Protein AF-A0A9P1GK82-F1 (afdb_monomer_lite)

Sequence (71 aa):
MPKQEVGSTKWLGNKMKAKGLQKLRWYCQMCQKQCRDENGFKCHRMSDGHQRQMQLFVQDPNRFMDEFSQA

Radius of gyration: 15.94 Å; chains: 1; bounding box: 28×26×42 Å

Foldseek 3Di:
DDDDDPPDPVNVVVVVLVPPPQDCPQADPLVRDRASDPVRSVVVCVDPVNVVSVVVCVVPVVVVVVVVVVD

InterPro domains:
  IPR036236 Zinc finger C2H2 superfamily [SSF57667] (26-67)
  IPR037321 KIN17-like protein [PTHR12805] (1-70)
  IPR056767 KIN17, C2H2-type zinc finger domain [PF25095] (24-53)

Secondary structure (DSSP, 8-state):
-PPPPTT-HHHHHHHHHHHS---GGGEETTTTEE-SSHHHHHHHHTSHHHHHHHHHHHH-HHHHHHHHH--

Structure (mmCIF, N/CA/C/O backbone):
data_AF-A0A9P1GK82-F1
#
_entry.id   AF-A0A9P1GK82-F1
#
loop_
_atom_site.group_PDB
_atom_site.id
_atom_site.type_symbol
_atom_site.label_atom_id
_atom_site.label_alt_id
_atom_site.label_comp_id
_atom_site.label_asym_id
_atom_site.label_entity_id
_atom_site.label_seq_id
_atom_site.pdbx_PDB_ins_code
_atom_site.Cartn_x
_atom_site.Cartn_y
_atom_site.Cartn_z
_atom_site.occupancy
_atom_site.B_iso_or_equiv
_atom_site.auth_seq_id
_atom_site.auth_comp_id
_atom_site.auth_asym_id
_atom_site.auth_atom_id
_atom_site.pdbx_PDB_model_num
ATOM 1 N N . MET A 1 1 ? 6.936 4.726 -19.464 1.00 59.22 1 MET A N 1
ATOM 2 C CA . MET A 1 1 ? 7.799 3.833 -20.275 1.00 59.22 1 MET A CA 1
ATOM 3 C C . MET A 1 1 ? 7.066 3.488 -21.566 1.00 59.22 1 MET A C 1
ATOM 5 O O . MET A 1 1 ? 5.899 3.123 -21.464 1.00 59.22 1 MET A O 1
ATOM 9 N N . PRO A 1 2 ? 7.692 3.605 -22.748 1.00 74.88 2 PRO A N 1
ATOM 10 C CA . PRO A 1 2 ? 7.053 3.266 -24.019 1.00 74.88 2 PRO A CA 1
ATOM 11 C C . PRO A 1 2 ? 6.718 1.769 -24.099 1.00 74.88 2 PRO A C 1
ATOM 13 O O . PRO A 1 2 ? 7.506 0.910 -23.678 1.00 74.88 2 PRO A O 1
ATOM 16 N N . LYS A 1 3 ? 5.523 1.463 -24.616 1.00 73.81 3 LYS A N 1
ATOM 17 C CA . LYS A 1 3 ? 5.029 0.091 -24.788 1.00 73.81 3 LYS A CA 1
ATOM 18 C C . LYS A 1 3 ? 5.943 -0.627 -25.786 1.00 73.81 3 LYS A C 1
ATOM 20 O O . LYS A 1 3 ? 6.233 -0.094 -26.845 1.00 73.81 3 LYS A O 1
ATOM 25 N N . GLN A 1 4 ? 6.462 -1.790 -25.401 1.00 86.31 4 GLN A N 1
ATOM 26 C CA . GLN A 1 4 ? 7.390 -2.555 -26.241 1.00 86.31 4 GLN A CA 1
ATOM 27 C C . GLN A 1 4 ? 6.620 -3.287 -27.343 1.00 86.31 4 GLN A C 1
ATOM 29 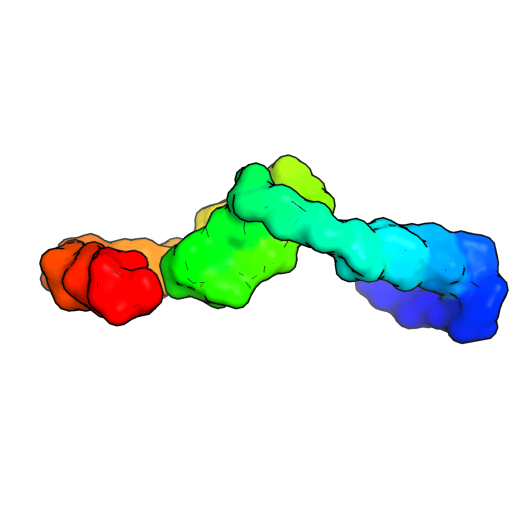O O . GLN A 1 4 ? 5.507 -3.755 -27.080 1.00 86.31 4 GLN A O 1
ATOM 34 N N . GLU A 1 5 ? 7.223 -3.417 -28.527 1.00 91.31 5 GLU A N 1
ATOM 35 C CA . GLU A 1 5 ? 6.651 -4.175 -29.645 1.00 91.31 5 GLU A CA 1
ATOM 36 C C . GLU A 1 5 ? 6.301 -5.607 -29.242 1.00 91.31 5 GLU A C 1
ATOM 38 O O . GLU A 1 5 ? 7.059 -6.294 -28.547 1.00 91.31 5 GLU A O 1
ATOM 43 N N . VAL A 1 6 ? 5.122 -6.048 -29.679 1.00 89.81 6 VAL A N 1
ATOM 44 C CA . VAL A 1 6 ? 4.624 -7.401 -29.435 1.00 89.81 6 VAL A CA 1
ATOM 45 C C . VAL A 1 6 ? 5.583 -8.400 -30.080 1.00 89.81 6 VAL A C 1
ATOM 47 O O . VAL A 1 6 ? 5.928 -8.263 -31.245 1.00 89.81 6 VAL A O 1
ATOM 50 N N . GLY A 1 7 ? 6.033 -9.394 -29.312 1.00 88.9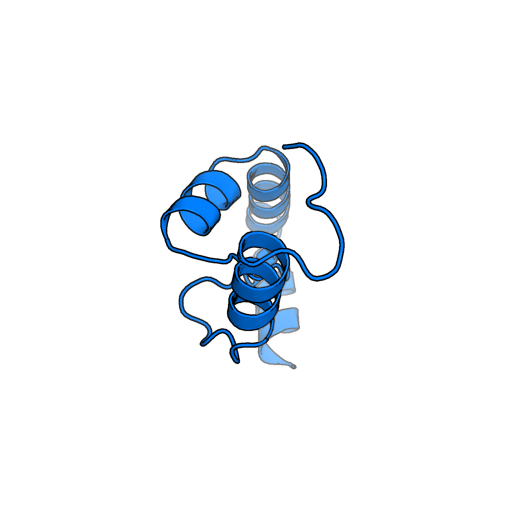4 7 GLY A N 1
ATOM 51 C CA . GLY A 1 7 ? 6.985 -10.407 -29.787 1.00 88.94 7 GLY A CA 1
ATOM 52 C C . GLY A 1 7 ? 8.464 -10.076 -29.555 1.00 88.94 7 GLY A C 1
ATOM 53 O O . GLY A 1 7 ? 9.288 -10.984 -29.607 1.00 88.94 7 GLY A O 1
ATOM 54 N N . SER A 1 8 ? 8.817 -8.835 -29.195 1.00 93.06 8 SER A N 1
ATOM 55 C CA . SER A 1 8 ? 10.190 -8.496 -28.789 1.00 93.06 8 SER A CA 1
ATOM 56 C C . SER A 1 8 ? 10.641 -9.324 -27.574 1.00 93.06 8 SER A C 1
ATOM 58 O O . SER A 1 8 ? 9.837 -9.647 -26.693 1.00 93.06 8 SER A O 1
ATOM 60 N N . THR A 1 9 ? 11.944 -9.600 -27.460 1.00 91.50 9 THR A N 1
ATOM 61 C CA . THR A 1 9 ? 12.547 -10.302 -26.309 1.00 91.50 9 THR A CA 1
ATOM 62 C C . THR A 1 9 ? 12.158 -9.662 -24.975 1.00 91.50 9 THR A C 1
ATOM 64 O O . THR A 1 9 ? 11.814 -10.353 -24.013 1.00 91.50 9 THR A O 1
ATOM 67 N N . LYS A 1 10 ? 12.107 -8.326 -24.923 1.00 85.38 10 LYS A N 1
ATOM 68 C CA . LYS A 1 10 ? 11.683 -7.574 -23.735 1.00 85.38 10 LYS A CA 1
ATOM 69 C C . LYS A 1 10 ? 10.176 -7.667 -23.482 1.00 85.38 10 LYS A C 1
ATOM 71 O O . LYS A 1 10 ? 9.758 -7.716 -22.324 1.00 85.38 10 LYS A O 1
ATOM 76 N N . TRP A 1 11 ? 9.355 -7.734 -24.531 1.00 90.56 11 TRP A N 1
ATOM 77 C CA . TRP A 1 11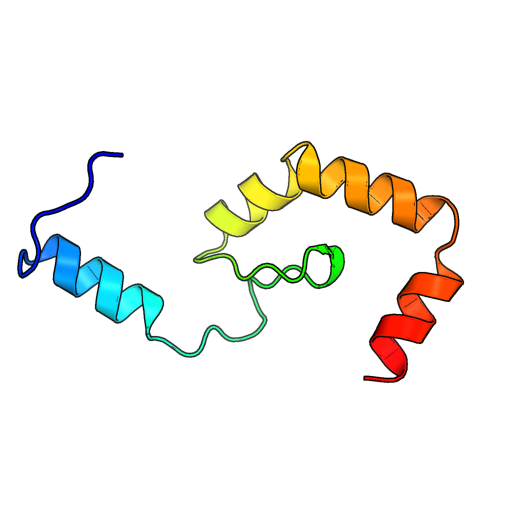 ? 7.913 -7.969 -24.401 1.00 90.56 11 TRP A CA 1
ATOM 78 C C . TRP A 1 11 ? 7.629 -9.367 -23.843 1.00 90.56 11 TRP A C 1
ATOM 80 O O . TRP A 1 11 ? 6.877 -9.495 -22.872 1.00 90.56 11 TRP A O 1
ATOM 90 N N . LEU A 1 12 ? 8.299 -10.393 -24.380 1.00 88.62 12 LEU A N 1
ATOM 91 C CA . LEU A 1 12 ? 8.218 -11.767 -23.884 1.00 88.62 12 LEU A CA 1
ATOM 92 C C . LEU A 1 12 ? 8.698 -11.856 -22.433 1.00 88.62 12 LEU A C 1
ATOM 94 O O . LEU A 1 12 ? 8.005 -12.430 -21.595 1.00 88.62 12 LEU A O 1
ATOM 98 N N . GLY A 1 13 ? 9.829 -11.222 -22.113 1.00 84.62 13 GLY A N 1
ATOM 99 C CA . GLY A 1 13 ? 10.360 -11.148 -20.753 1.00 84.62 13 GLY A CA 1
ATOM 100 C C . GLY A 1 13 ? 9.369 -10.526 -19.766 1.00 84.62 13 GLY A C 1
ATOM 101 O O . GLY A 1 13 ? 9.143 -11.078 -18.691 1.00 84.62 13 GLY A O 1
ATOM 102 N N . ASN A 1 14 ? 8.712 -9.425 -20.139 1.00 81.56 14 ASN A N 1
ATOM 103 C CA . ASN A 1 14 ? 7.688 -8.783 -19.309 1.00 81.56 14 ASN A CA 1
ATOM 104 C C . ASN A 1 14 ? 6.429 -9.653 -19.148 1.00 81.56 14 ASN A C 1
ATOM 106 O O . ASN A 1 14 ? 5.874 -9.722 -18.049 1.00 81.56 14 ASN A O 1
ATOM 110 N N . LYS A 1 15 ? 5.996 -10.351 -20.206 1.00 83.50 15 LYS A N 1
ATOM 111 C CA . LYS A 1 15 ? 4.870 -11.302 -20.165 1.00 83.50 15 LYS A CA 1
ATOM 112 C C . LYS A 1 15 ? 5.172 -12.510 -19.280 1.00 83.50 15 LYS A C 1
ATOM 114 O O . LYS A 1 15 ? 4.338 -12.858 -18.453 1.00 83.50 15 LYS A O 1
ATOM 119 N N . MET A 1 16 ? 6.342 -13.130 -19.427 1.00 80.44 16 MET A N 1
ATOM 120 C CA . MET A 1 16 ? 6.768 -14.272 -18.607 1.00 80.44 16 MET A CA 1
ATOM 121 C C . MET A 1 16 ? 6.868 -13.887 -17.142 1.00 80.44 16 MET A C 1
ATOM 123 O O . MET A 1 16 ? 6.355 -14.591 -16.277 1.00 80.44 16 MET A O 1
ATOM 127 N N . LYS A 1 17 ? 7.440 -12.709 -16.885 1.00 73.06 17 LYS A N 1
ATOM 128 C CA . LYS A 1 17 ? 7.407 -12.091 -15.574 1.00 73.06 17 LYS A CA 1
ATOM 129 C C . LYS A 1 17 ? 5.952 -12.036 -15.079 1.00 73.06 17 LYS A C 1
ATOM 131 O O . LYS A 1 17 ? 5.637 -12.698 -14.088 1.00 73.06 17 LYS A O 1
ATOM 136 N N . ALA A 1 18 ? 5.058 -11.326 -15.766 1.00 71.44 18 ALA A N 1
ATOM 137 C CA . ALA A 1 18 ? 3.665 -11.135 -15.344 1.00 71.44 18 ALA A CA 1
ATOM 138 C C . ALA A 1 18 ? 2.863 -12.437 -15.123 1.00 71.44 18 ALA A C 1
ATOM 140 O O . ALA A 1 18 ? 1.972 -12.439 -14.280 1.00 71.44 18 ALA A O 1
ATOM 141 N N . LYS A 1 19 ? 3.186 -13.520 -15.846 1.00 70.62 19 LYS A N 1
ATOM 142 C CA . LYS A 1 19 ? 2.508 -14.828 -15.773 1.00 70.62 19 LYS A CA 1
ATOM 143 C C . LYS A 1 19 ? 2.860 -15.680 -14.545 1.00 70.62 19 LYS A C 1
ATOM 145 O O . LYS A 1 19 ? 2.152 -16.645 -14.285 1.00 70.62 19 LYS A O 1
ATOM 150 N N . GLY A 1 20 ? 3.934 -15.380 -13.812 1.00 62.78 20 GLY A N 1
ATOM 151 C CA . GLY A 1 20 ? 4.255 -16.132 -12.594 1.00 62.78 20 GLY A CA 1
ATOM 152 C C . GLY A 1 20 ? 3.182 -15.928 -11.522 1.00 62.78 20 GLY A C 1
ATOM 153 O O . GLY A 1 20 ? 2.797 -14.784 -11.285 1.00 62.78 20 GLY A O 1
ATOM 154 N N . LEU A 1 21 ? 2.727 -17.010 -10.873 1.00 56.72 21 LEU A N 1
ATOM 155 C CA . LEU A 1 21 ? 1.862 -16.950 -9.689 1.00 56.72 21 LEU A CA 1
ATOM 156 C C . LEU A 1 21 ? 2.582 -16.091 -8.643 1.00 56.72 21 LEU A C 1
ATOM 158 O O . LEU A 1 21 ? 3.592 -16.506 -8.067 1.00 56.72 21 LEU A O 1
ATOM 162 N N . GLN A 1 22 ? 2.148 -14.845 -8.476 1.00 58.44 22 GLN A N 1
ATOM 163 C CA . GLN A 1 22 ? 2.825 -13.930 -7.572 1.00 58.44 22 GLN A CA 1
ATOM 164 C C . GLN A 1 22 ? 2.456 -14.374 -6.160 1.00 58.44 22 GLN A C 1
ATOM 166 O O . GLN A 1 22 ? 1.359 -14.114 -5.681 1.00 58.44 22 GLN A O 1
ATOM 171 N N . LYS A 1 23 ? 3.358 -15.131 -5.520 1.00 61.97 23 LYS A N 1
ATOM 172 C CA . LYS A 1 23 ? 3.276 -15.444 -4.090 1.00 61.97 23 LYS A CA 1
ATOM 173 C C . LYS A 1 23 ? 2.989 -14.131 -3.352 1.00 61.97 23 LYS A C 1
ATOM 175 O O . LYS A 1 23 ? 3.587 -13.111 -3.701 1.00 61.97 23 LYS A O 1
ATOM 180 N N . LEU A 1 24 ? 2.130 -14.174 -2.333 1.00 69.75 24 LEU A N 1
ATOM 181 C CA . LEU A 1 24 ? 1.610 -13.027 -1.562 1.00 69.75 24 LEU A CA 1
ATOM 182 C C . LEU A 1 24 ? 2.664 -12.025 -1.044 1.00 69.75 24 LEU A C 1
ATOM 184 O O . LEU A 1 24 ? 2.307 -10.952 -0.575 1.00 69.75 24 LEU A O 1
ATOM 188 N N . ARG A 1 25 ? 3.962 -12.334 -1.158 1.00 85.38 25 ARG A N 1
ATOM 189 C CA . ARG A 1 25 ? 5.100 -11.519 -0.721 1.00 85.38 25 ARG A CA 1
ATOM 190 C C . ARG A 1 25 ? 4.976 -10.033 -1.079 1.00 85.38 25 ARG A C 1
ATOM 192 O O . ARG A 1 25 ? 5.324 -9.202 -0.253 1.00 85.38 25 ARG A O 1
ATOM 199 N N . TRP A 1 26 ? 4.499 -9.703 -2.281 1.00 89.75 26 TRP A N 1
ATOM 200 C CA . TRP A 1 26 ? 4.408 -8.319 -2.776 1.00 89.75 26 TRP A CA 1
ATOM 201 C C . TRP A 1 26 ? 2.972 -7.873 -3.073 1.00 89.75 26 TRP A C 1
ATOM 203 O O . TRP A 1 26 ? 2.743 -7.052 -3.961 1.00 89.75 26 TRP A O 1
ATOM 213 N N . TYR A 1 27 ? 1.995 -8.433 -2.367 1.00 89.88 27 TYR A N 1
ATOM 214 C CA . TYR A 1 27 ? 0.590 -8.070 -2.512 1.00 89.88 27 TYR A CA 1
ATOM 215 C C . TYR A 1 27 ? 0.171 -7.064 -1.435 1.00 89.88 27 TYR A C 1
ATOM 217 O O . TYR A 1 27 ? 0.488 -7.232 -0.260 1.00 89.88 27 TYR A O 1
ATOM 225 N N . CYS A 1 28 ? -0.540 -6.004 -1.820 1.00 93.12 28 CYS A N 1
ATOM 226 C CA . CYS A 1 28 ? -1.175 -5.098 -0.868 1.00 93.12 28 CYS A CA 1
ATOM 227 C C . CYS A 1 28 ? -2.630 -5.509 -0.672 1.00 93.12 28 CYS A C 1
ATOM 229 O O . CYS A 1 28 ? -3.431 -5.330 -1.588 1.00 93.12 28 CYS A O 1
ATOM 231 N N . GLN A 1 29 ? -2.963 -5.987 0.528 1.00 90.00 29 GLN A N 1
ATOM 232 C CA . GLN A 1 29 ? -4.329 -6.367 0.889 1.00 90.00 29 GLN A CA 1
ATOM 233 C C . GLN A 1 29 ? -5.279 -5.161 0.849 1.00 90.00 29 GLN A C 1
ATOM 235 O O . GLN A 1 29 ? -6.302 -5.210 0.177 1.00 90.00 29 GLN A O 1
ATOM 240 N N . MET A 1 30 ? -4.881 -4.041 1.467 1.00 92.06 30 MET A N 1
ATOM 241 C CA . MET A 1 30 ? -5.696 -2.819 1.543 1.00 92.06 30 MET A CA 1
ATOM 242 C C . MET A 1 30 ? -6.082 -2.253 0.174 1.00 92.06 30 MET A C 1
ATOM 244 O O . MET A 1 30 ? -7.189 -1.760 -0.003 1.00 92.06 30 MET A O 1
ATOM 248 N N . CYS A 1 31 ? -5.171 -2.310 -0.798 1.00 93.06 31 CYS A N 1
ATOM 249 C CA . CYS A 1 31 ? -5.410 -1.805 -2.151 1.00 93.06 31 CYS A CA 1
ATOM 250 C C . CYS A 1 31 ? -5.774 -2.913 -3.149 1.00 93.06 31 CYS A C 1
ATOM 252 O O . CYS A 1 31 ? -5.866 -2.628 -4.342 1.00 93.06 31 CYS A O 1
ATOM 254 N N . GLN A 1 32 ? -5.881 -4.163 -2.686 1.00 90.31 32 GLN A N 1
ATOM 255 C CA . GLN A 1 32 ? -6.045 -5.371 -3.501 1.00 90.31 32 GLN A CA 1
ATOM 256 C C . GLN A 1 32 ? -5.127 -5.393 -4.736 1.00 90.31 32 GLN A C 1
ATOM 258 O O . GLN A 1 32 ? -5.525 -5.705 -5.861 1.00 90.31 32 GLN A O 1
ATOM 263 N N . LYS A 1 33 ? -3.869 -4.982 -4.534 1.00 89.81 33 LYS A N 1
ATOM 264 C CA . LYS A 1 33 ? -2.927 -4.697 -5.620 1.00 89.81 33 LYS A CA 1
ATOM 265 C C . LYS A 1 33 ? -1.696 -5.575 -5.529 1.00 89.81 33 LYS A C 1
ATOM 267 O O . LYS A 1 33 ? -0.885 -5.460 -4.611 1.00 89.81 33 LYS A O 1
ATOM 272 N N . GLN A 1 34 ? -1.486 -6.360 -6.576 1.00 88.81 34 GLN A N 1
ATOM 273 C CA . GLN A 1 34 ? -0.267 -7.128 -6.752 1.00 88.81 34 GLN A CA 1
ATOM 274 C C . GLN A 1 34 ? 0.877 -6.248 -7.281 1.00 88.81 34 GLN A C 1
ATOM 276 O O . GLN A 1 34 ? 0.780 -5.649 -8.356 1.00 88.81 34 GLN A O 1
ATOM 281 N N . CYS A 1 35 ? 1.988 -6.201 -6.544 1.00 89.81 35 CYS A N 1
ATOM 282 C CA . CYS A 1 35 ? 3.228 -5.561 -6.974 1.00 89.81 35 CYS A CA 1
ATOM 283 C C . CYS A 1 35 ? 4.229 -6.601 -7.485 1.00 89.81 35 CYS A C 1
ATOM 285 O O . CYS A 1 35 ? 4.270 -7.741 -7.031 1.00 89.81 35 CYS A O 1
ATOM 287 N N . ARG A 1 36 ? 5.033 -6.189 -8.466 1.00 83.88 36 ARG A N 1
ATOM 288 C CA . ARG A 1 36 ? 5.922 -7.064 -9.238 1.00 83.88 36 ARG A CA 1
ATOM 289 C C . ARG A 1 36 ? 7.110 -7.594 -8.433 1.00 83.88 36 ARG A C 1
ATOM 291 O O . ARG A 1 36 ? 7.540 -8.729 -8.628 1.00 83.88 36 ARG A O 1
ATOM 298 N N . ASP A 1 37 ? 7.664 -6.726 -7.602 1.00 85.56 37 ASP A N 1
ATOM 299 C CA . ASP A 1 37 ? 8.901 -6.900 -6.859 1.00 85.56 37 ASP A CA 1
ATOM 300 C C . ASP A 1 37 ? 8.881 -5.999 -5.616 1.00 85.56 37 ASP A C 1
ATOM 302 O O . ASP A 1 37 ? 7.939 -5.231 -5.387 1.00 85.56 37 ASP A O 1
ATOM 306 N N . GLU A 1 38 ? 9.934 -6.111 -4.811 1.00 90.12 38 GLU A N 1
ATOM 307 C CA . GLU A 1 38 ? 10.104 -5.359 -3.570 1.00 90.12 38 GLU A CA 1
ATOM 308 C C . GLU A 1 38 ? 10.082 -3.844 -3.792 1.00 90.12 38 GLU A C 1
ATOM 310 O O . GLU A 1 38 ? 9.410 -3.113 -3.063 1.00 90.12 38 GLU A O 1
ATOM 315 N N . ASN A 1 39 ? 10.768 -3.364 -4.834 1.00 92.06 39 ASN A N 1
ATOM 316 C CA . ASN A 1 39 ? 10.829 -1.939 -5.136 1.00 92.06 39 ASN A CA 1
ATOM 317 C C . ASN A 1 39 ? 9.454 -1.402 -5.556 1.00 92.06 39 ASN A C 1
ATOM 319 O O . ASN A 1 39 ? 9.016 -0.362 -5.069 1.00 92.06 39 ASN A O 1
ATOM 323 N N . GLY A 1 40 ? 8.730 -2.138 -6.400 1.00 92.81 40 GLY A N 1
ATOM 324 C CA . GLY A 1 40 ? 7.366 -1.805 -6.792 1.00 92.81 40 GLY A CA 1
ATOM 325 C C . GLY A 1 40 ? 6.417 -1.743 -5.595 1.00 92.81 40 GLY A C 1
ATOM 326 O O . GLY A 1 40 ? 5.592 -0.831 -5.520 1.00 92.81 40 GLY A O 1
ATOM 327 N N . PHE A 1 41 ? 6.566 -2.656 -4.631 1.00 94.06 41 PHE A N 1
ATOM 328 C CA . PHE A 1 41 ? 5.783 -2.635 -3.396 1.00 94.06 41 PHE A CA 1
ATOM 329 C C . PHE A 1 41 ? 6.150 -1.446 -2.493 1.00 94.06 41 PHE A C 1
ATOM 331 O O . PHE A 1 41 ? 5.262 -0.780 -1.957 1.00 94.06 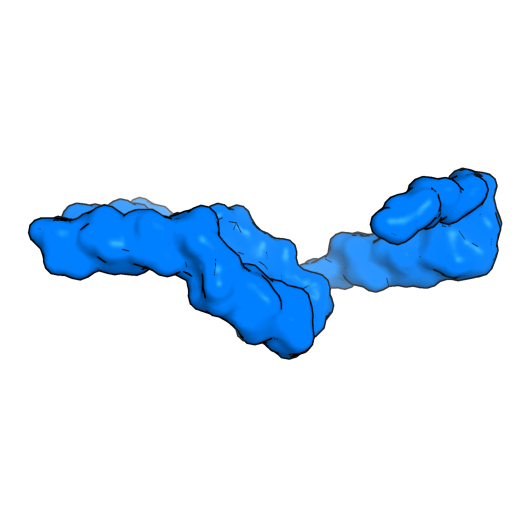41 PHE A O 1
ATOM 338 N N . LYS A 1 42 ? 7.442 -1.113 -2.381 1.00 96.19 42 LYS A N 1
ATOM 339 C CA . LYS A 1 42 ? 7.919 0.076 -1.657 1.00 96.19 42 LYS A CA 1
ATOM 340 C C . LYS A 1 42 ? 7.358 1.365 -2.261 1.00 96.19 42 LYS A C 1
ATOM 342 O O . LYS A 1 42 ? 6.768 2.163 -1.540 1.00 96.19 42 LYS A O 1
ATOM 347 N N . CYS A 1 43 ? 7.478 1.550 -3.576 1.00 97.38 43 CYS A N 1
ATOM 348 C CA . CYS A 1 43 ? 6.912 2.711 -4.268 1.00 97.38 43 CYS A CA 1
ATOM 349 C C . CYS A 1 43 ? 5.386 2.774 -4.125 1.00 97.38 43 CYS A C 1
ATOM 351 O O . CYS A 1 43 ? 4.831 3.852 -3.938 1.00 97.38 43 CYS A O 1
ATOM 353 N N . HIS A 1 44 ? 4.702 1.628 -4.174 1.00 97.06 44 HIS A N 1
ATOM 354 C CA . HIS A 1 44 ? 3.261 1.569 -3.955 1.00 97.06 44 HIS A CA 1
ATOM 355 C C . HIS A 1 44 ? 2.867 2.058 -2.555 1.00 97.06 44 HIS A C 1
ATOM 357 O O . HIS A 1 44 ? 1.990 2.913 -2.452 1.00 97.06 44 HIS A O 1
ATOM 363 N N . ARG A 1 45 ? 3.538 1.584 -1.501 1.00 96.62 45 ARG A N 1
ATOM 364 C CA . ARG A 1 45 ? 3.284 2.023 -0.118 1.00 96.62 45 ARG A CA 1
ATOM 365 C C . ARG A 1 45 ? 3.518 3.521 0.086 1.00 96.62 45 ARG A C 1
ATOM 367 O O . ARG A 1 45 ? 2.855 4.137 0.906 1.00 96.62 45 ARG A O 1
ATOM 374 N N . MET A 1 46 ? 4.438 4.117 -0.666 1.00 97.00 46 MET A N 1
ATOM 375 C CA . MET A 1 46 ? 4.727 5.555 -0.601 1.00 97.00 46 MET A CA 1
ATOM 376 C C . MET A 1 46 ? 3.747 6.414 -1.417 1.00 97.00 46 MET A C 1
ATOM 378 O O . MET A 1 46 ? 3.796 7.632 -1.322 1.00 97.00 46 MET A O 1
ATOM 382 N N . SER A 1 47 ? 2.886 5.812 -2.245 1.00 97.75 47 SER A N 1
ATOM 383 C CA . SER A 1 47 ? 1.983 6.560 -3.128 1.00 97.75 47 SER A CA 1
ATOM 384 C C . SER A 1 47 ? 0.763 7.125 -2.395 1.00 97.75 47 SER A C 1
ATOM 386 O O . SER A 1 47 ? 0.198 6.460 -1.525 1.00 97.75 47 SER A O 1
ATOM 388 N N . ASP A 1 48 ? 0.284 8.295 -2.827 1.00 97.12 48 ASP A N 1
ATOM 389 C CA . ASP A 1 48 ? -0.892 8.965 -2.251 1.00 97.12 48 ASP A CA 1
ATOM 390 C C . ASP A 1 48 ? -2.138 8.076 -2.218 1.00 97.12 48 ASP A C 1
ATOM 392 O O . ASP A 1 48 ? -2.899 8.105 -1.257 1.00 97.12 48 ASP A O 1
ATOM 396 N N . GLY A 1 49 ? -2.349 7.256 -3.252 1.00 96.62 49 GLY A N 1
ATOM 397 C CA . GLY A 1 49 ? -3.490 6.339 -3.304 1.00 96.62 49 GLY A CA 1
ATOM 398 C C . GLY A 1 49 ? -3.467 5.313 -2.170 1.00 96.62 49 GLY A C 1
ATOM 399 O O . GLY A 1 49 ? -4.496 5.060 -1.550 1.00 96.62 49 GLY A O 1
ATOM 400 N N . HIS A 1 50 ? -2.289 4.771 -1.850 1.00 97.44 50 HIS A N 1
ATOM 401 C CA . HIS A 1 50 ? -2.134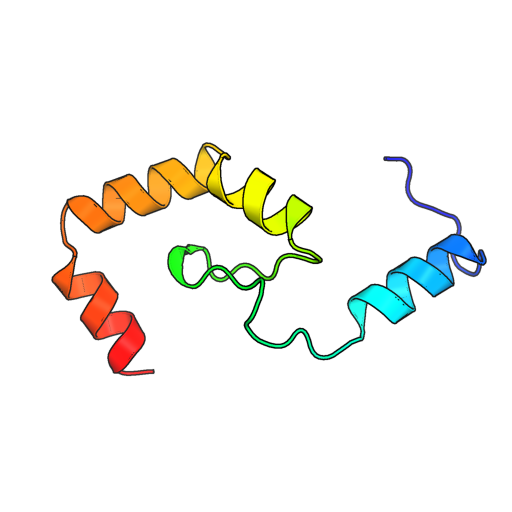 3.878 -0.703 1.00 97.44 50 HIS A CA 1
ATOM 402 C C . HIS A 1 50 ? -2.324 4.630 0.619 1.00 97.44 50 HIS A C 1
ATOM 404 O O . HIS 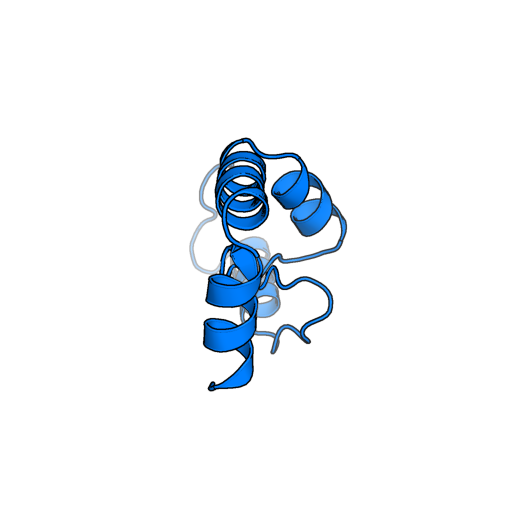A 1 50 ? -3.054 4.162 1.487 1.00 97.44 50 HIS A O 1
ATOM 410 N N . GLN A 1 51 ? -1.718 5.811 0.760 1.00 97.38 51 GLN A N 1
ATOM 411 C CA . GLN A 1 51 ? -1.812 6.611 1.985 1.00 97.38 51 GLN A CA 1
ATOM 412 C C . GLN A 1 51 ? -3.257 7.024 2.302 1.00 97.38 51 GLN A C 1
ATOM 414 O O . GLN A 1 51 ? -3.689 6.906 3.446 1.00 97.38 51 GLN A O 1
ATOM 419 N N . ARG A 1 52 ? -4.049 7.405 1.291 1.00 95.94 52 ARG A N 1
ATOM 420 C CA . ARG A 1 52 ? -5.488 7.683 1.451 1.00 95.94 52 ARG A CA 1
ATOM 421 C C . ARG A 1 52 ? -6.264 6.455 1.927 1.00 95.94 52 ARG A C 1
ATOM 423 O O . ARG A 1 52 ? -7.097 6.573 2.817 1.00 95.94 52 ARG A O 1
ATOM 430 N N . GLN A 1 53 ? -5.963 5.273 1.387 1.00 94.50 53 GLN A N 1
ATOM 431 C CA . GLN A 1 53 ? -6.598 4.031 1.836 1.00 94.50 53 GLN A CA 1
ATOM 432 C C . GLN A 1 53 ? -6.271 3.727 3.307 1.00 94.50 53 GLN A C 1
ATOM 434 O O . GLN A 1 53 ? -7.145 3.301 4.059 1.00 94.50 53 GLN A O 1
ATOM 439 N N . MET A 1 54 ? -5.034 3.994 3.735 1.00 95.75 54 MET A N 1
ATOM 440 C CA . MET A 1 54 ? -4.630 3.843 5.135 1.00 95.75 54 MET A CA 1
ATOM 441 C C . MET A 1 54 ? -5.309 4.865 6.054 1.00 95.75 54 MET A C 1
ATOM 443 O O . MET A 1 54 ? -5.652 4.526 7.181 1.00 95.75 54 MET A O 1
ATOM 447 N N . GLN A 1 55 ? -5.559 6.091 5.585 1.00 95.31 55 GLN A N 1
ATOM 448 C CA . GLN A 1 55 ? -6.327 7.081 6.349 1.00 95.31 55 GLN A CA 1
ATOM 449 C C . GLN A 1 55 ? -7.776 6.632 6.573 1.00 95.31 55 GLN A C 1
ATOM 451 O O . GLN A 1 55 ? -8.286 6.797 7.677 1.00 95.31 55 GLN A O 1
ATOM 456 N N . LEU A 1 56 ? -8.414 6.022 5.567 1.00 92.50 56 LEU A N 1
ATOM 457 C CA . LEU A 1 56 ? -9.748 5.425 5.720 1.00 92.50 56 LEU A CA 1
ATOM 458 C C . LEU A 1 56 ? -9.732 4.260 6.716 1.00 92.50 56 LEU A C 1
ATOM 460 O O . LEU A 1 56 ? -10.618 4.163 7.557 1.00 92.50 56 LEU A O 1
ATOM 464 N N . PHE A 1 57 ? -8.700 3.416 6.666 1.00 92.69 57 PHE A N 1
ATOM 465 C CA . PHE A 1 57 ? -8.534 2.314 7.614 1.00 92.69 57 PHE A CA 1
ATOM 466 C C . PHE A 1 57 ? -8.426 2.791 9.064 1.00 92.69 57 PHE A C 1
ATOM 468 O O . PHE A 1 57 ? -9.067 2.226 9.941 1.00 92.69 57 PHE A O 1
ATOM 475 N N . VAL A 1 58 ? -7.648 3.847 9.324 1.00 93.50 58 VAL A N 1
ATOM 476 C CA . VAL A 1 58 ? -7.465 4.382 10.685 1.00 93.50 58 VAL A CA 1
ATOM 477 C C . VAL A 1 58 ? -8.773 4.918 11.278 1.00 93.50 58 VAL A C 1
ATOM 479 O O . VAL A 1 58 ? -8.929 4.899 12.496 1.00 93.50 58 VAL A O 1
ATOM 482 N N . GLN A 1 59 ? -9.713 5.376 10.446 1.00 93.44 59 GLN A N 1
ATOM 483 C CA . GLN A 1 59 ? -11.010 5.876 10.914 1.00 93.44 59 GLN A CA 1
ATOM 484 C C . GLN A 1 59 ? -11.926 4.758 11.430 1.00 93.44 59 GLN A C 1
ATOM 486 O O . GLN A 1 59 ? -12.689 5.001 12.361 1.00 93.44 59 GLN A O 1
ATOM 491 N N . ASP A 1 60 ? -11.848 3.555 10.854 1.00 90.94 60 ASP A N 1
ATOM 492 C CA . ASP A 1 60 ? -12.667 2.407 11.264 1.00 90.94 60 ASP A CA 1
ATOM 493 C C . ASP A 1 60 ? -11.943 1.064 11.020 1.00 90.94 60 ASP A C 1
ATOM 495 O O . ASP A 1 60 ? -12.240 0.355 10.056 1.00 90.94 60 ASP A O 1
ATOM 499 N N . PRO A 1 61 ? -10.971 0.686 11.871 1.00 89.81 61 PRO A N 1
ATOM 500 C CA . PRO A 1 61 ? -10.141 -0.497 11.638 1.00 89.81 61 PRO A CA 1
ATOM 501 C C . PRO A 1 61 ? -10.914 -1.820 11.681 1.00 89.81 61 PRO A C 1
ATOM 503 O O . PRO A 1 61 ? -10.562 -2.761 10.969 1.00 89.81 61 PRO A O 1
ATOM 506 N N . ASN A 1 62 ? -11.954 -1.897 12.519 1.00 90.25 62 ASN A N 1
ATOM 507 C CA . ASN A 1 62 ? -12.709 -3.129 12.757 1.00 90.25 62 ASN A CA 1
ATOM 508 C C . ASN A 1 62 ? -13.491 -3.534 11.515 1.00 90.25 62 ASN A C 1
ATOM 510 O O . ASN A 1 62 ? -13.400 -4.684 11.094 1.00 90.25 62 ASN A O 1
ATOM 514 N N . ARG A 1 63 ? -14.151 -2.571 10.861 1.00 88.06 63 ARG A N 1
ATOM 515 C CA . ARG A 1 63 ? -14.866 -2.819 9.609 1.00 88.06 63 ARG A CA 1
ATOM 516 C C . ARG A 1 63 ? -13.976 -3.482 8.556 1.00 88.06 63 ARG A C 1
ATOM 518 O O . ARG A 1 63 ? -14.370 -4.477 7.957 1.00 88.06 63 ARG A O 1
ATOM 525 N N . PHE A 1 64 ? -12.776 -2.947 8.329 1.00 85.94 64 PHE A N 1
ATOM 526 C CA . PHE A 1 64 ? -11.865 -3.510 7.329 1.00 85.94 64 PHE A CA 1
ATOM 527 C C . PHE A 1 64 ? -11.319 -4.880 7.753 1.00 85.94 64 PHE A C 1
ATOM 529 O O . PHE A 1 64 ? -11.157 -5.755 6.905 1.00 85.94 64 PHE A O 1
ATOM 536 N N . MET A 1 65 ? -11.032 -5.094 9.042 1.00 85.50 65 MET A N 1
ATOM 537 C CA . MET A 1 65 ? -10.571 -6.402 9.527 1.00 85.50 65 MET A CA 1
ATOM 538 C C . MET A 1 65 ? -11.652 -7.477 9.401 1.00 85.50 65 MET A C 1
ATOM 540 O O . MET A 1 65 ? -11.332 -8.594 8.995 1.00 85.50 65 MET A O 1
ATOM 544 N N . ASP A 1 66 ? -12.912 -7.137 9.664 1.00 87.12 66 ASP A N 1
ATOM 545 C CA . ASP A 1 66 ? -14.047 -8.040 9.477 1.00 87.12 66 ASP A CA 1
ATOM 546 C C . ASP A 1 66 ? -14.233 -8.394 7.995 1.00 87.12 66 ASP A C 1
ATOM 548 O O . ASP A 1 66 ? -14.339 -9.573 7.655 1.00 87.12 66 ASP A O 1
ATOM 552 N N . GLU A 1 67 ? -14.178 -7.403 7.096 1.00 85.00 67 GLU A N 1
ATOM 553 C CA . GLU A 1 67 ? -14.270 -7.612 5.641 1.00 85.00 67 GLU A CA 1
ATOM 554 C C . GLU A 1 67 ? -13.180 -8.566 5.112 1.00 85.00 67 GLU A C 1
ATOM 556 O O . GLU A 1 67 ? -13.453 -9.401 4.251 1.00 85.00 67 GLU A O 1
ATOM 561 N N . PHE A 1 68 ? -11.949 -8.483 5.630 1.00 81.88 68 PHE A N 1
ATOM 562 C CA . PHE A 1 68 ? -10.854 -9.367 5.209 1.00 81.88 68 PHE A CA 1
ATOM 563 C C . PHE A 1 68 ? -10.828 -10.728 5.912 1.00 81.88 68 PHE A C 1
ATOM 565 O O . PHE A 1 68 ? -10.136 -11.627 5.437 1.00 81.88 68 PHE A O 1
ATOM 572 N N . SER A 1 69 ? -11.550 -10.880 7.023 1.00 82.12 69 SER A N 1
ATOM 573 C CA . SER A 1 69 ? -11.595 -12.122 7.811 1.00 82.12 69 SER A CA 1
ATOM 574 C C . SER A 1 69 ? -12.794 -13.008 7.463 1.00 82.12 69 SER A C 1
ATOM 576 O O . SER A 1 69 ? -12.786 -14.192 7.786 1.00 82.12 69 SER A O 1
ATOM 578 N N . GLN A 1 70 ? -13.817 -12.452 6.807 1.00 76.69 70 GLN A N 1
ATOM 579 C CA . GLN A 1 70 ? -14.997 -13.181 6.317 1.00 76.69 70 GLN A CA 1
ATOM 580 C C . GLN A 1 70 ? -14.838 -13.724 4.880 1.00 76.69 70 GLN A C 1
ATOM 582 O O . GLN A 1 70 ? -15.789 -14.293 4.343 1.00 76.69 70 GLN A O 1
ATOM 587 N N . ALA A 1 71 ? -13.670 -13.522 4.257 1.00 57.53 71 ALA A N 1
ATOM 588 C CA . ALA A 1 71 ? -13.360 -13.914 2.878 1.00 57.53 71 ALA A CA 1
ATOM 589 C C . ALA A 1 71 ? -12.845 -15.356 2.741 1.00 57.53 71 ALA A C 1
ATOM 591 O O . ALA A 1 71 ? -12.117 -15.825 3.645 1.00 57.53 71 ALA A O 1
#

pLDDT: mean 86.25, std 10.61, range [56.72, 97.75]

Organism: NCBI:txid2562237